Protein AF-A0A9W5Y8F0-F1 (afdb_monomer)

Foldseek 3Di:
DDLLVVLVVLLVVLVVLVVVLVVLVVVLVVLVVVQDPDPDPDDDPPDDDDPPDVVNVVNVVSVVSNVVSVVVSVVSVVVSVVSVVVSVVSLVVQLVVLQLQSLVSNVCSVPVPDDLCNSCVSSVHDSVVSCVSNVPD

Organism: NCBI:txid2936439

Nearest PDB structures (foldseek):
  8to0-assembly1_BM  TM=7.751E-01  e=1.166E+00  Mus musculus
  8iyj-assembly1_T5  TM=4.374E-01  e=2.429E+00  Mus musculus
  8i7o-assembly1_B8  TM=6.540E-01  e=9.487E+00  Mus musculus
  7ung-assembly1_C4  TM=3.383E-01  e=1.438E+00  Homo sapiens

Secondary structure (DSSP, 8-state):
--HHHHHHHHHHHHHHHHHHHHHHHHHHHHHHHH------TT--TTSS-----HHHHHHHHHHHHHHHHHHHHHHHHHHHHHHHHHHHHHHHHHHHTT-HHHHHHHHHHH-TT--HHHHHHHTTS-HHHHHHHTTT-

pLDDT: mean 85.21, std 13.58, range [48.22, 96.75]

Radius of gyration: 25.21 Å; Cα contacts (8 Å, |Δi|>4): 79; chains: 1; bounding box: 51×27×72 Å

Sequence (137 aa):
MNIIQEYTRVVEAIAVANSQLISAKRELQKIMNTYRPPEIKGLNYDQEKVQVSTRQQNIMITANNICILTNYINELKAELEELNEQRRDLENTINSLGDVKKQYIMYKMKDPKMPNWKIANKAHVSLSTLKRNIKDV

Mean predicted aligned error: 8.52 Å

Structure (mmCIF, N/CA/C/O backbone):
data_AF-A0A9W5Y8F0-F1
#
_entry.id   AF-A0A9W5Y8F0-F1
#
loop_
_atom_site.group_PDB
_atom_site.id
_atom_site.type_symbol
_atom_site.label_atom_id
_atom_site.label_alt_id
_atom_site.label_comp_id
_atom_site.label_asym_id
_atom_site.label_entity_id
_atom_site.label_seq_id
_atom_site.pdbx_PDB_ins_code
_atom_site.Cartn_x
_atom_site.Cartn_y
_atom_site.Cartn_z
_atom_site.occupancy
_atom_site.B_iso_or_equiv
_atom_site.auth_seq_id
_atom_site.auth_comp_id
_atom_site.auth_asym_id
_atom_site.auth_atom_id
_atom_site.pdbx_PDB_model_num
ATOM 1 N N . MET A 1 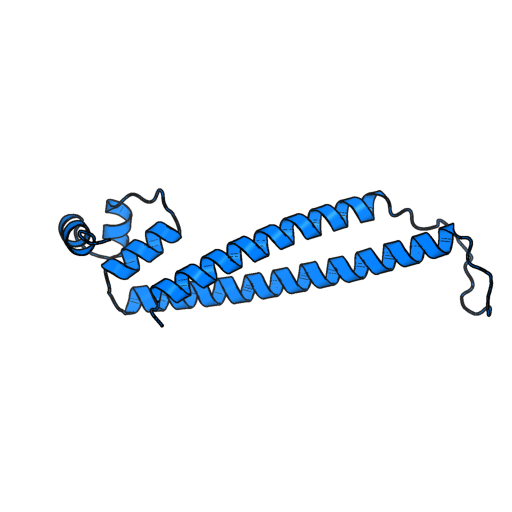1 ? 3.520 -15.466 14.320 1.00 58.66 1 MET A N 1
ATOM 2 C CA . MET A 1 1 ? 3.665 -14.066 13.859 1.00 58.66 1 MET A CA 1
ATOM 3 C C . MET A 1 1 ? 2.356 -13.343 14.157 1.00 58.66 1 MET A C 1
ATOM 5 O O . MET A 1 1 ? 1.319 -13.975 14.015 1.00 58.66 1 MET A O 1
ATOM 9 N N . ASN A 1 2 ? 2.365 -12.107 14.669 1.00 86.62 2 ASN A N 1
ATOM 10 C CA . ASN A 1 2 ? 1.122 -11.384 14.981 1.00 86.62 2 ASN A CA 1
ATOM 11 C C . ASN A 1 2 ? 0.559 -10.752 13.695 1.00 86.62 2 ASN A C 1
ATOM 13 O O . ASN A 1 2 ? 1.301 -10.066 13.000 1.00 86.62 2 ASN A O 1
ATOM 17 N N . ILE A 1 3 ? -0.733 -10.935 13.409 1.00 89.00 3 ILE A N 1
ATOM 18 C CA . ILE A 1 3 ? -1.418 -10.385 12.221 1.00 89.00 3 ILE A CA 1
ATOM 19 C C . ILE A 1 3 ? -1.208 -8.870 12.043 1.00 89.00 3 ILE A C 1
ATOM 21 O O . ILE A 1 3 ? -1.118 -8.376 10.925 1.00 89.00 3 ILE A O 1
ATOM 25 N N . ILE A 1 4 ? -1.053 -8.123 13.143 1.00 91.25 4 ILE A N 1
ATOM 26 C CA . ILE A 1 4 ? -0.739 -6.690 13.082 1.00 91.25 4 ILE A CA 1
ATOM 27 C C . ILE A 1 4 ? 0.688 -6.434 12.604 1.00 91.25 4 ILE A C 1
ATOM 29 O O . ILE A 1 4 ? 0.894 -5.517 11.822 1.00 91.25 4 ILE A O 1
ATOM 33 N N . GLN A 1 5 ? 1.662 -7.242 13.027 1.00 92.25 5 GLN A N 1
ATOM 34 C CA . GLN A 1 5 ? 3.044 -7.111 12.550 1.00 92.25 5 GLN A CA 1
ATOM 35 C C . GLN A 1 5 ? 3.133 -7.397 11.051 1.00 92.25 5 GLN A C 1
ATOM 37 O O . GLN A 1 5 ? 3.885 -6.741 10.339 1.00 92.25 5 GLN A O 1
ATOM 42 N N . GLU A 1 6 ? 2.361 -8.370 10.573 1.00 92.19 6 GLU A N 1
ATOM 43 C CA . GLU A 1 6 ? 2.257 -8.681 9.150 1.00 92.19 6 GLU A CA 1
ATOM 44 C C . GLU A 1 6 ? 1.618 -7.530 8.371 1.00 92.19 6 GLU A C 1
ATOM 46 O O . GLU A 1 6 ? 2.189 -7.065 7.388 1.00 92.19 6 GLU A O 1
ATOM 51 N N . TYR A 1 7 ? 0.514 -6.976 8.877 1.00 93.75 7 TYR A N 1
ATOM 52 C CA . TYR A 1 7 ? -0.109 -5.786 8.302 1.00 93.75 7 TYR A CA 1
ATOM 53 C C . TYR A 1 7 ? 0.860 -4.595 8.229 1.00 93.75 7 TYR A C 1
ATOM 55 O O . TYR A 1 7 ? 0.932 -3.924 7.201 1.00 93.75 7 TYR A O 1
ATOM 63 N N . THR A 1 8 ? 1.653 -4.352 9.280 1.00 92.81 8 THR A N 1
ATOM 64 C CA . THR A 1 8 ? 2.688 -3.305 9.276 1.00 92.81 8 THR A CA 1
ATOM 65 C C . THR A 1 8 ? 3.719 -3.540 8.177 1.00 92.81 8 THR A C 1
ATOM 67 O O . THR A 1 8 ? 3.984 -2.627 7.399 1.00 92.81 8 THR A O 1
ATOM 70 N N . ARG A 1 9 ? 4.239 -4.767 8.055 1.00 94.38 9 ARG A N 1
ATOM 71 C CA . ARG A 1 9 ? 5.216 -5.118 7.013 1.00 94.38 9 ARG A CA 1
ATOM 72 C C . ARG A 1 9 ? 4.666 -4.899 5.610 1.00 94.38 9 ARG A C 1
ATOM 74 O O . ARG A 1 9 ? 5.372 -4.356 4.770 1.00 94.38 9 ARG A O 1
ATOM 81 N N . VAL A 1 10 ? 3.413 -5.280 5.358 1.00 94.88 10 VAL A N 1
ATOM 82 C CA . VAL A 1 10 ? 2.773 -5.064 4.052 1.00 94.88 10 VAL A CA 1
ATOM 83 C C . VAL A 1 10 ? 2.622 -3.568 3.764 1.00 94.88 10 VAL A C 1
ATOM 85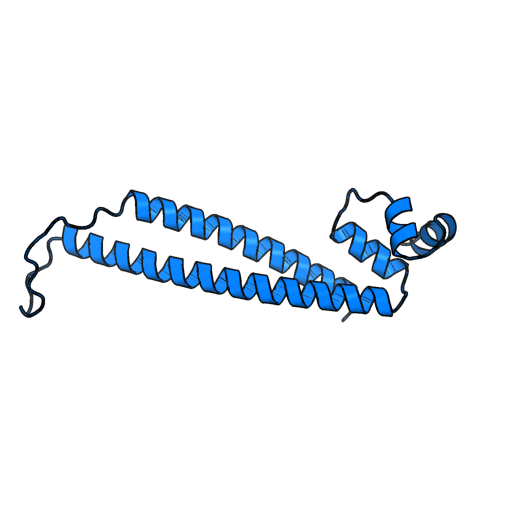 O O . VAL A 1 10 ? 2.924 -3.119 2.662 1.00 94.88 10 VAL A O 1
ATOM 88 N N . VAL A 1 11 ? 2.212 -2.761 4.747 1.00 94.06 11 VAL A N 1
ATOM 89 C CA . VAL A 1 11 ? 2.112 -1.299 4.583 1.00 94.06 11 VAL A CA 1
ATOM 90 C C . VAL A 1 11 ? 3.476 -0.669 4.281 1.00 94.06 11 VAL A C 1
ATOM 92 O O . VAL A 1 11 ? 3.574 0.182 3.396 1.00 94.06 11 VAL A O 1
ATOM 95 N N . GLU A 1 12 ? 4.528 -1.096 4.978 1.00 94.25 12 GLU A N 1
ATOM 96 C CA . GLU A 1 12 ? 5.902 -0.644 4.737 1.00 94.25 12 GLU A CA 1
ATOM 97 C C . GLU A 1 12 ? 6.401 -1.063 3.349 1.00 94.25 12 GLU A C 1
ATOM 99 O O . GLU A 1 12 ? 6.923 -0.226 2.613 1.00 94.25 12 GLU A O 1
ATOM 104 N N . ALA A 1 13 ? 6.172 -2.317 2.950 1.00 94.94 13 ALA A N 1
ATOM 105 C CA . ALA A 1 13 ? 6.529 -2.825 1.627 1.00 94.94 13 ALA A CA 1
ATOM 106 C C . ALA A 1 13 ? 5.843 -2.024 0.510 1.00 94.94 13 ALA A C 1
ATOM 108 O O . ALA A 1 13 ? 6.504 -1.583 -0.429 1.00 94.94 13 ALA A O 1
ATOM 109 N N . ILE A 1 14 ? 4.548 -1.720 0.659 1.00 95.38 14 ILE A N 1
ATOM 110 C CA . ILE A 1 14 ? 3.814 -0.852 -0.275 1.00 95.38 14 ILE A CA 1
ATOM 111 C C . ILE A 1 14 ? 4.469 0.532 -0.363 1.00 95.38 14 ILE A C 1
ATOM 113 O O . ILE A 1 14 ? 4.587 1.094 -1.454 1.00 95.38 14 ILE A O 1
ATOM 117 N N . ALA A 1 15 ? 4.879 1.119 0.763 1.00 94.25 15 ALA A N 1
ATOM 118 C CA . ALA A 1 15 ? 5.531 2.428 0.765 1.00 94.25 15 ALA A CA 1
ATOM 119 C C . ALA A 1 15 ? 6.886 2.394 0.034 1.00 94.25 15 ALA A C 1
ATOM 121 O O . ALA A 1 15 ? 7.182 3.296 -0.757 1.00 94.25 15 ALA A O 1
ATOM 122 N N . VAL A 1 16 ? 7.676 1.337 0.245 1.00 96.12 16 VAL A N 1
ATOM 123 C CA . VAL A 1 16 ? 8.964 1.122 -0.430 1.00 96.12 16 VAL A CA 1
ATOM 124 C C . VAL A 1 16 ? 8.771 0.939 -1.936 1.00 96.12 16 VAL A C 1
ATOM 126 O O . VAL A 1 16 ? 9.377 1.683 -2.710 1.00 96.12 16 VAL A O 1
ATOM 129 N N . ALA A 1 17 ? 7.881 0.039 -2.358 1.00 94.25 17 ALA A N 1
ATOM 130 C CA . ALA A 1 17 ? 7.612 -0.227 -3.770 1.00 94.25 17 ALA A CA 1
ATOM 131 C C . ALA A 1 17 ? 7.077 1.021 -4.501 1.00 94.25 17 ALA A C 1
ATOM 133 O O . ALA A 1 17 ? 7.502 1.333 -5.614 1.00 94.25 17 ALA A O 1
ATOM 134 N N . ASN A 1 18 ? 6.227 1.829 -3.853 1.00 94.75 18 ASN A N 1
ATOM 135 C CA . ASN A 1 18 ? 5.794 3.118 -4.407 1.00 94.75 18 ASN A CA 1
ATOM 136 C C . ASN A 1 18 ? 6.957 4.108 -4.585 1.00 94.75 18 ASN A C 1
ATOM 138 O O . ASN A 1 18 ? 7.028 4.806 -5.599 1.00 94.75 18 ASN A O 1
ATOM 142 N N . SER A 1 19 ? 7.876 4.179 -3.618 1.00 96.44 19 SER A N 1
ATOM 143 C CA . SER A 1 19 ? 9.067 5.035 -3.703 1.00 96.44 19 SER A CA 1
ATOM 144 C C . SER A 1 19 ? 9.992 4.614 -4.854 1.00 96.44 19 SER A C 1
ATOM 146 O O . SER A 1 19 ? 10.445 5.456 -5.643 1.00 96.44 19 SER A O 1
ATOM 148 N N . GLN A 1 20 ? 10.212 3.305 -5.004 1.00 94.88 20 GLN A N 1
ATOM 149 C CA . GLN A 1 20 ? 10.973 2.724 -6.112 1.00 94.88 20 GLN A CA 1
ATOM 150 C C . GLN A 1 20 ? 10.303 3.020 -7.456 1.00 94.88 20 GLN A C 1
ATOM 152 O O . GLN A 1 20 ? 10.962 3.507 -8.373 1.00 94.88 20 GLN A O 1
ATOM 157 N N . LEU A 1 21 ? 8.980 2.852 -7.552 1.00 94.81 21 LEU A N 1
ATOM 158 C CA . LEU A 1 21 ? 8.214 3.138 -8.764 1.00 94.81 21 LEU A CA 1
ATOM 159 C C . LEU A 1 21 ? 8.323 4.610 -9.187 1.00 94.81 21 LEU A C 1
ATOM 161 O O . LEU A 1 21 ? 8.481 4.906 -10.373 1.00 94.81 21 LEU A O 1
ATOM 165 N N . ILE A 1 22 ? 8.243 5.550 -8.238 1.00 94.75 22 ILE A N 1
ATOM 166 C CA . ILE A 1 22 ? 8.413 6.985 -8.516 1.00 94.75 22 ILE A CA 1
ATOM 167 C C . ILE A 1 22 ? 9.823 7.265 -9.042 1.00 94.75 22 ILE A C 1
ATOM 169 O O . ILE A 1 22 ? 9.984 8.013 -10.009 1.00 94.75 22 ILE A O 1
ATOM 173 N N . SER A 1 23 ? 10.836 6.668 -8.417 1.00 95.19 23 SER A N 1
ATOM 174 C CA . SER A 1 23 ? 12.237 6.846 -8.802 1.00 95.19 23 SER A CA 1
ATOM 175 C C . SER A 1 23 ? 12.506 6.282 -10.198 1.00 95.19 23 SER A C 1
ATOM 177 O O . SER A 1 23 ? 12.983 7.017 -11.062 1.00 95.19 23 SER A O 1
ATOM 179 N N . ALA A 1 24 ? 12.069 5.051 -10.471 1.00 92.56 24 ALA A N 1
ATOM 180 C CA . ALA A 1 24 ? 12.206 4.401 -11.772 1.00 92.56 24 ALA A CA 1
ATOM 181 C C . ALA A 1 24 ? 11.497 5.184 -12.890 1.00 92.56 24 ALA A C 1
ATOM 183 O O . ALA A 1 24 ? 12.065 5.401 -13.958 1.00 92.56 24 ALA A O 1
ATOM 184 N N . LYS A 1 25 ? 10.284 5.704 -12.642 1.00 92.38 25 LYS A N 1
ATOM 185 C CA . LYS A 1 25 ? 9.579 6.571 -13.606 1.00 92.38 25 LYS A CA 1
ATOM 186 C C . LYS A 1 25 ? 10.344 7.862 -13.901 1.00 92.38 25 LYS A C 1
ATOM 188 O O . LYS A 1 25 ? 10.389 8.298 -15.050 1.00 92.38 25 LYS A O 1
ATOM 193 N N . ARG A 1 26 ? 10.943 8.488 -12.880 1.00 93.12 26 ARG A N 1
ATOM 194 C CA . ARG A 1 26 ? 11.766 9.698 -13.058 1.00 93.12 26 ARG A CA 1
ATOM 195 C C . ARG A 1 26 ? 13.021 9.401 -13.872 1.00 93.12 26 ARG A C 1
ATOM 19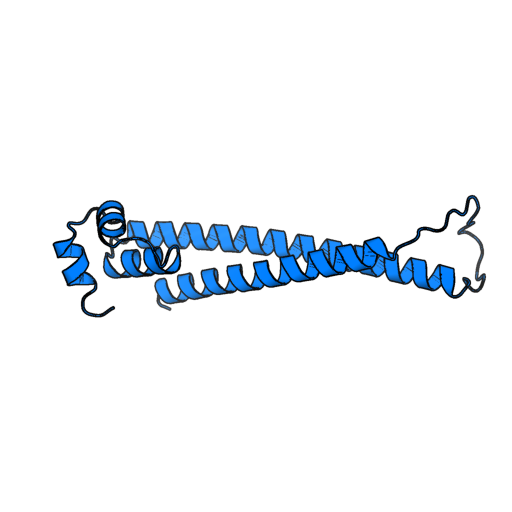7 O O . ARG A 1 26 ? 13.383 10.207 -14.725 1.00 93.12 26 ARG A O 1
ATOM 204 N N . GLU A 1 27 ? 13.678 8.277 -13.616 1.00 91.75 27 GLU A N 1
ATOM 205 C CA . GLU A 1 27 ? 14.850 7.841 -14.379 1.00 91.75 27 GLU A CA 1
ATOM 206 C C . GLU A 1 27 ? 14.497 7.526 -15.828 1.00 91.75 27 GLU A C 1
ATOM 208 O O . GLU A 1 27 ? 15.142 8.055 -16.733 1.00 91.75 27 GLU A O 1
ATOM 213 N N . LEU A 1 28 ? 13.416 6.778 -16.058 1.00 91.00 28 LEU A N 1
ATOM 214 C CA . LEU A 1 28 ? 12.908 6.507 -17.397 1.00 91.00 28 LEU A CA 1
ATOM 215 C C . LEU A 1 28 ? 12.636 7.812 -18.153 1.00 91.00 28 LEU A C 1
ATOM 217 O O . LEU A 1 28 ? 13.099 7.970 -19.277 1.00 91.00 28 LEU A O 1
ATOM 221 N N . GLN A 1 29 ? 11.968 8.787 -17.527 1.00 90.19 29 GLN A N 1
ATOM 222 C CA . GLN A 1 29 ? 11.710 10.082 -18.159 1.00 90.19 29 GLN A CA 1
ATOM 223 C C . GLN A 1 29 ? 13.005 10.820 -18.524 1.00 90.19 29 GLN A C 1
ATOM 225 O O . GLN A 1 29 ? 13.100 11.388 -19.611 1.00 90.19 29 GLN A O 1
ATOM 230 N N . LYS A 1 30 ? 14.015 10.812 -17.644 1.00 89.25 30 LYS A N 1
ATOM 231 C CA . LYS A 1 30 ? 15.322 11.426 -17.931 1.00 89.25 30 LYS A CA 1
ATOM 232 C C . LYS A 1 30 ? 15.990 10.776 -19.140 1.00 89.25 30 LYS A C 1
ATOM 234 O O . LYS A 1 30 ? 16.493 11.493 -19.999 1.00 89.25 30 LYS A O 1
ATOM 239 N N . ILE A 1 31 ? 15.971 9.446 -19.211 1.00 87.06 31 ILE A N 1
ATOM 240 C CA . ILE A 1 31 ? 16.578 8.681 -20.306 1.00 87.06 31 ILE A CA 1
ATOM 241 C C . ILE A 1 31 ? 15.796 8.882 -21.610 1.00 87.06 31 ILE A C 1
ATOM 243 O O . ILE A 1 31 ? 16.395 9.080 -22.661 1.00 87.06 31 ILE A O 1
ATOM 247 N N . MET A 1 32 ? 14.463 8.917 -21.560 1.00 85.00 32 MET A N 1
ATOM 248 C CA . MET A 1 32 ? 13.647 9.210 -22.741 1.00 85.00 32 MET A CA 1
ATOM 249 C C . MET A 1 32 ? 13.868 10.633 -23.268 1.00 85.00 32 MET A C 1
ATOM 251 O O . MET A 1 32 ? 13.886 10.830 -24.476 1.00 85.00 32 MET A O 1
ATOM 255 N N . ASN A 1 33 ? 14.088 11.620 -22.392 1.00 84.75 33 ASN A N 1
ATOM 256 C CA . ASN A 1 33 ? 14.371 12.997 -22.812 1.00 84.75 33 ASN A CA 1
ATOM 257 C C . ASN A 1 33 ? 15.711 13.131 -23.558 1.00 84.75 33 ASN A C 1
ATOM 259 O O . ASN A 1 33 ? 15.868 14.022 -24.393 1.00 84.75 33 ASN A O 1
ATOM 263 N N . THR A 1 34 ? 16.694 12.286 -23.238 1.00 79.12 34 THR A N 1
ATOM 264 C CA . THR A 1 34 ? 18.008 12.277 -23.901 1.00 79.12 34 THR A CA 1
ATOM 265 C C . THR A 1 34 ? 18.056 11.333 -25.098 1.00 79.12 34 THR A C 1
ATOM 267 O O . THR A 1 34 ? 18.927 11.477 -25.960 1.00 79.12 34 THR A O 1
ATOM 270 N N . TYR A 1 35 ? 17.106 10.402 -25.191 1.00 77.00 35 TYR A N 1
ATOM 271 C CA . TYR A 1 35 ? 16.972 9.494 -26.314 1.00 77.00 35 TYR A CA 1
ATOM 27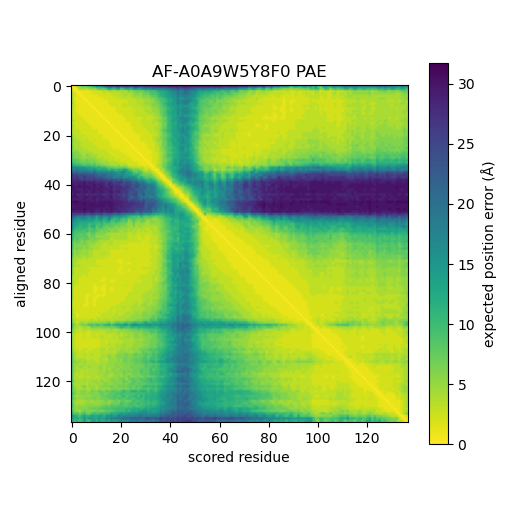2 C C . TYR A 1 35 ? 16.566 10.251 -27.584 1.00 77.00 35 TYR A C 1
ATOM 274 O O . TYR A 1 35 ? 15.433 10.697 -27.748 1.00 77.00 35 TYR A O 1
ATOM 282 N N . ARG A 1 36 ? 17.517 10.387 -28.511 1.00 67.12 36 ARG A N 1
ATOM 283 C CA . ARG A 1 36 ? 17.281 10.889 -29.869 1.00 67.12 36 ARG A CA 1
ATOM 284 C C . ARG A 1 36 ? 17.388 9.713 -30.836 1.00 67.12 36 ARG A C 1
ATOM 286 O O . ARG A 1 36 ? 18.519 9.350 -31.182 1.00 67.12 36 ARG A O 1
ATOM 293 N N . PRO A 1 37 ? 16.266 9.091 -31.247 1.00 62.72 37 PRO A N 1
ATOM 294 C CA . PRO A 1 37 ? 16.323 8.024 -32.228 1.00 62.72 37 PRO A CA 1
ATOM 295 C C . PRO A 1 37 ? 16.963 8.563 -33.517 1.00 62.72 37 PRO A C 1
ATOM 297 O O . PRO A 1 37 ? 16.746 9.722 -33.882 1.00 62.72 37 PRO A O 1
ATOM 300 N N . PRO A 1 38 ? 17.804 7.768 -34.186 1.00 58.41 38 PRO A N 1
ATOM 301 C CA . PRO A 1 38 ? 18.453 8.204 -35.403 1.00 58.41 38 PRO A CA 1
ATOM 302 C C . PRO A 1 38 ? 17.385 8.356 -36.490 1.00 58.41 38 PRO A C 1
ATOM 304 O O . PRO A 1 38 ? 16.717 7.386 -36.840 1.00 58.41 38 PRO A O 1
ATOM 307 N N . GLU A 1 39 ? 17.242 9.557 -37.051 1.00 56.94 39 GLU A N 1
ATOM 308 C CA . GLU A 1 39 ? 16.504 9.795 -38.298 1.00 56.94 39 GLU A CA 1
ATOM 309 C C . GLU A 1 39 ? 17.279 9.172 -39.475 1.00 56.94 39 GLU A C 1
ATOM 311 O O . GLU A 1 39 ? 17.805 9.871 -40.334 1.00 56.94 39 GLU A O 1
ATOM 316 N N . ILE A 1 40 ? 17.465 7.852 -39.493 1.00 54.72 40 ILE A N 1
ATOM 317 C CA . ILE A 1 40 ? 18.234 7.183 -40.546 1.00 54.72 40 ILE A CA 1
ATOM 318 C C . ILE A 1 40 ? 17.301 6.258 -41.321 1.00 54.72 40 ILE A C 1
ATOM 320 O O . ILE A 1 40 ? 17.081 5.103 -40.964 1.00 54.72 40 ILE A O 1
ATOM 324 N N . LYS A 1 41 ? 16.774 6.787 -4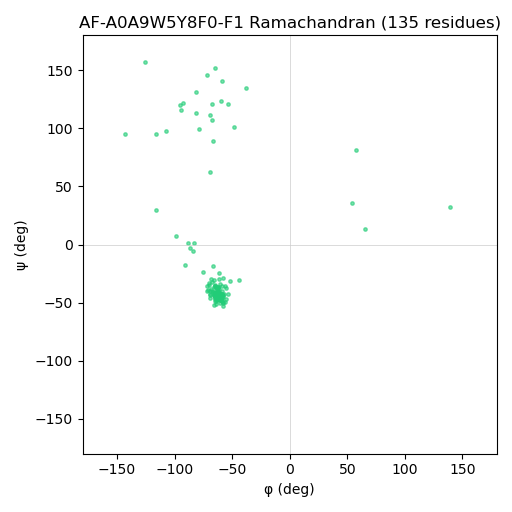2.430 1.00 48.22 41 LYS A N 1
ATOM 325 C CA . LYS A 1 41 ? 16.261 5.994 -43.552 1.00 48.22 41 LYS A CA 1
ATOM 326 C C . LYS A 1 41 ? 17.455 5.273 -44.198 1.00 48.22 41 LYS A C 1
ATOM 328 O O . LYS A 1 41 ? 18.090 5.846 -45.075 1.00 48.22 41 LYS A O 1
ATOM 333 N N . GLY A 1 42 ? 17.806 4.067 -43.743 1.00 51.09 42 GLY A N 1
ATOM 334 C CA . GLY A 1 42 ? 18.805 3.238 -44.444 1.00 51.09 42 GLY A CA 1
ATOM 335 C C . GLY A 1 42 ? 19.818 2.466 -43.596 1.00 51.09 42 GLY A C 1
ATOM 336 O O . GLY A 1 42 ? 20.946 2.285 -44.043 1.00 51.09 42 GLY A O 1
ATOM 337 N N . LEU A 1 43 ? 19.465 2.008 -42.392 1.00 51.81 43 LEU A N 1
ATOM 338 C CA . LEU A 1 43 ? 20.282 1.009 -41.691 1.00 51.81 43 LEU A CA 1
ATOM 339 C C . LEU A 1 43 ? 19.949 -0.386 -42.233 1.00 51.81 43 LEU A C 1
ATOM 341 O O . LEU A 1 43 ? 18.825 -0.854 -42.072 1.00 51.81 43 LEU A O 1
ATOM 345 N N . ASN A 1 44 ? 20.916 -1.017 -42.904 1.00 48.78 44 ASN A N 1
ATOM 346 C CA . ASN A 1 44 ? 20.809 -2.387 -43.396 1.00 48.78 44 ASN A CA 1
ATOM 347 C C . ASN A 1 44 ? 21.429 -3.340 -42.361 1.00 48.78 44 ASN A C 1
ATOM 349 O O . ASN A 1 44 ? 22.618 -3.235 -42.062 1.00 48.78 44 ASN A O 1
ATOM 353 N N . TYR A 1 45 ? 20.610 -4.217 -41.781 1.00 52.31 45 TYR A N 1
ATOM 354 C CA . TYR A 1 45 ? 20.978 -5.077 -40.648 1.00 52.31 45 TYR A CA 1
ATOM 355 C C . TYR A 1 45 ? 21.691 -6.376 -41.067 1.00 52.31 45 TYR A C 1
ATOM 357 O O . TYR A 1 45 ? 22.184 -7.095 -40.202 1.00 52.31 45 TYR A O 1
ATOM 365 N N . ASP A 1 46 ? 21.801 -6.636 -42.374 1.00 55.34 46 ASP A N 1
ATOM 366 C CA . ASP A 1 46 ? 22.406 -7.851 -42.942 1.00 55.34 46 ASP A CA 1
ATOM 367 C C . ASP A 1 46 ? 23.928 -7.740 -43.177 1.00 55.34 46 ASP A C 1
ATOM 369 O O . ASP A 1 46 ? 24.549 -8.666 -43.698 1.00 55.34 46 ASP A O 1
ATOM 373 N N . GLN A 1 47 ? 24.558 -6.610 -42.828 1.00 53.16 47 GLN A N 1
ATOM 374 C CA . GLN A 1 47 ? 26.000 -6.417 -43.020 1.00 53.16 47 GLN A CA 1
ATOM 375 C C . GLN A 1 47 ? 26.805 -6.746 -41.760 1.00 53.16 47 GLN A C 1
ATOM 377 O O . GLN A 1 47 ? 26.665 -6.121 -40.706 1.00 53.16 47 GLN A O 1
ATOM 382 N N . GLU A 1 48 ? 27.705 -7.717 -41.904 1.00 49.88 48 GLU A N 1
ATOM 383 C CA . GLU A 1 48 ? 28.629 -8.148 -40.865 1.00 49.88 48 GLU A CA 1
ATOM 384 C C . GLU A 1 48 ? 29.676 -7.048 -40.600 1.00 49.88 48 GLU A C 1
ATOM 386 O O . GLU A 1 48 ? 30.526 -6.746 -41.435 1.00 49.88 48 GLU A O 1
ATOM 391 N N . LYS A 1 49 ? 29.591 -6.440 -39.410 1.00 54.00 49 LYS A N 1
ATOM 392 C CA . LYS A 1 49 ? 30.536 -5.460 -38.843 1.00 54.00 49 LYS A CA 1
ATOM 393 C C . LYS A 1 49 ? 30.766 -4.199 -39.684 1.00 54.00 49 LYS A C 1
ATOM 395 O O . LYS A 1 49 ? 31.838 -3.987 -40.244 1.00 54.00 49 LYS A O 1
ATOM 400 N N . VAL A 1 50 ? 29.853 -3.242 -39.565 1.00 49.97 50 VAL A N 1
ATOM 401 C CA . VAL A 1 50 ? 30.280 -1.837 -39.552 1.00 49.97 50 VAL A CA 1
ATOM 402 C C . VAL A 1 50 ? 30.458 -1.468 -38.090 1.00 49.97 50 VAL A C 1
ATOM 404 O O . VAL A 1 50 ? 29.527 -1.637 -37.304 1.00 49.97 50 VAL A O 1
ATOM 407 N N . GLN A 1 51 ? 31.661 -1.030 -37.704 1.00 52.09 51 GLN A N 1
ATOM 408 C CA . GLN A 1 51 ? 31.876 -0.346 -36.430 1.00 52.09 51 GLN A CA 1
ATOM 409 C C . GLN A 1 51 ? 30.799 0.730 -36.316 1.00 52.09 51 GLN A C 1
ATOM 411 O O . GLN A 1 51 ? 30.871 1.765 -36.979 1.00 52.09 51 GLN A O 1
ATOM 416 N N . VAL A 1 52 ? 29.756 0.439 -35.537 1.00 55.12 52 VAL A N 1
ATOM 417 C CA . VAL A 1 52 ? 28.702 1.392 -35.236 1.00 55.12 52 VAL A CA 1
ATOM 418 C C . VAL A 1 52 ? 29.425 2.609 -34.695 1.00 55.12 52 VAL A C 1
ATOM 420 O O . VAL A 1 52 ? 30.180 2.504 -33.728 1.00 55.12 52 VAL A O 1
ATOM 423 N N . SER A 1 53 ? 29.241 3.752 -35.356 1.00 67.81 53 SER A N 1
ATOM 424 C CA . SER A 1 53 ? 29.642 5.049 -34.819 1.00 67.81 53 SER A CA 1
ATOM 425 C C . SER A 1 53 ? 29.360 5.036 -33.315 1.00 67.81 53 SER A C 1
ATOM 427 O O . SER A 1 53 ? 28.282 4.585 -32.925 1.00 67.81 53 SER A O 1
ATOM 429 N N . THR A 1 54 ? 30.272 5.504 -32.455 1.00 70.38 54 THR A N 1
ATOM 430 C CA . THR A 1 54 ? 30.064 5.543 -30.989 1.00 70.38 54 THR A CA 1
ATOM 431 C C . THR A 1 54 ? 28.660 6.058 -30.624 1.00 70.38 54 THR A C 1
ATOM 433 O O . THR A 1 54 ? 28.033 5.600 -29.674 1.00 70.38 54 THR A O 1
ATOM 436 N N . ARG A 1 55 ? 28.100 6.944 -31.461 1.00 70.50 55 ARG A N 1
ATOM 437 C CA . ARG A 1 55 ? 26.715 7.419 -31.413 1.00 70.50 55 ARG A CA 1
ATOM 438 C C . ARG A 1 55 ? 25.643 6.327 -31.590 1.00 70.50 55 ARG A C 1
ATOM 440 O O . ARG A 1 55 ? 24.693 6.312 -30.821 1.00 70.50 55 ARG A O 1
ATOM 447 N N . GLN A 1 56 ? 25.753 5.440 -32.577 1.00 69.50 56 GLN A N 1
ATOM 448 C CA . GLN A 1 56 ? 24.818 4.326 -32.807 1.00 69.50 56 GLN A CA 1
ATOM 449 C C . GLN A 1 56 ? 24.863 3.305 -31.663 1.00 69.50 56 GLN A C 1
ATOM 451 O O . GLN A 1 56 ? 23.813 2.868 -31.195 1.00 69.50 56 GLN A O 1
ATOM 456 N N . GLN A 1 57 ? 26.059 2.994 -31.153 1.00 72.38 57 GLN A N 1
ATOM 457 C CA . GLN A 1 57 ? 26.208 2.143 -29.970 1.00 72.38 57 GLN A CA 1
ATOM 458 C C . GLN A 1 57 ? 25.552 2.784 -28.732 1.00 72.38 57 GLN A C 1
ATOM 460 O O . GLN A 1 57 ? 24.802 2.120 -28.020 1.00 72.38 57 GLN A O 1
ATOM 465 N N . ASN A 1 58 ? 25.736 4.093 -28.521 1.00 76.31 58 ASN A N 1
ATOM 466 C CA . ASN A 1 58 ? 25.092 4.831 -27.426 1.00 76.31 58 ASN A CA 1
ATOM 467 C C . ASN A 1 58 ? 23.5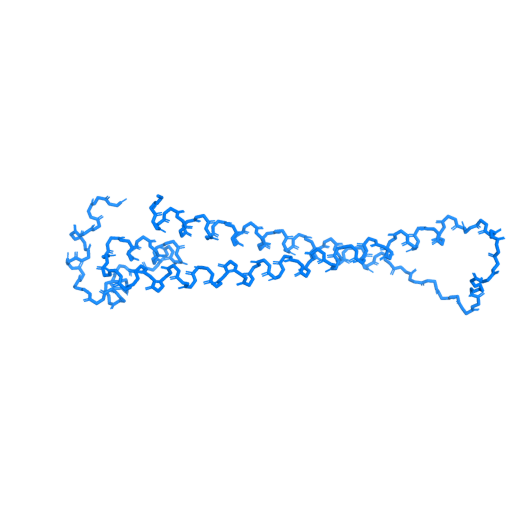57 4.843 -27.529 1.00 76.31 58 ASN A C 1
ATOM 469 O O . ASN A 1 58 ? 22.869 4.738 -26.513 1.00 76.31 58 ASN A O 1
ATOM 473 N N . ILE A 1 59 ? 23.007 4.943 -28.744 1.00 78.81 59 ILE A N 1
ATOM 474 C CA . ILE A 1 59 ? 21.559 4.848 -28.993 1.00 78.81 59 ILE A CA 1
ATOM 475 C C . ILE A 1 59 ? 21.044 3.457 -28.610 1.00 78.81 59 ILE A C 1
ATOM 477 O O . ILE A 1 59 ? 20.045 3.369 -27.899 1.00 78.81 59 ILE A O 1
ATOM 481 N N . MET A 1 60 ? 21.732 2.385 -29.024 1.00 79.94 60 MET A N 1
ATOM 482 C CA . MET A 1 60 ? 21.345 1.015 -28.662 1.00 79.94 60 MET A CA 1
ATOM 483 C C . MET A 1 60 ? 21.389 0.781 -27.150 1.00 79.94 60 MET A C 1
ATOM 485 O O . MET A 1 60 ? 20.437 0.240 -26.594 1.00 79.94 60 MET A O 1
ATOM 489 N N . ILE A 1 61 ? 22.446 1.234 -26.469 1.00 82.88 61 ILE A N 1
ATOM 490 C CA . ILE A 1 61 ? 22.560 1.128 -25.005 1.00 82.88 61 ILE A CA 1
ATOM 491 C C . ILE A 1 61 ? 21.396 1.858 -24.326 1.00 82.88 61 ILE A C 1
ATOM 493 O O . ILE A 1 61 ? 20.773 1.330 -23.408 1.00 82.88 61 ILE A O 1
ATOM 497 N N . THR A 1 62 ? 21.063 3.056 -24.809 1.00 82.19 62 THR A N 1
ATOM 498 C CA . THR A 1 62 ? 19.972 3.867 -24.256 1.00 82.19 62 THR A CA 1
ATOM 499 C C . THR A 1 62 ? 18.613 3.194 -24.473 1.00 82.19 62 THR A C 1
ATOM 501 O O . THR A 1 62 ? 17.819 3.120 -23.538 1.00 82.19 62 THR A O 1
ATOM 504 N N . ALA A 1 63 ? 18.358 2.640 -25.662 1.00 83.19 63 ALA A N 1
ATOM 505 C CA . ALA A 1 63 ? 17.145 1.877 -25.957 1.00 83.19 63 ALA A CA 1
ATOM 506 C C . ALA A 1 63 ? 17.026 0.613 -25.084 1.00 83.19 63 ALA A C 1
ATOM 508 O O . ALA A 1 63 ? 15.949 0.321 -24.563 1.00 83.19 63 ALA A O 1
ATOM 509 N N . ASN A 1 64 ? 18.134 -0.101 -24.862 1.00 86.50 64 ASN A N 1
ATOM 510 C CA . ASN A 1 64 ? 18.161 -1.259 -23.972 1.00 86.50 64 ASN A CA 1
ATOM 511 C C . ASN A 1 64 ? 17.851 -0.867 -22.517 1.00 86.50 64 ASN A C 1
ATOM 513 O O . ASN A 1 64 ? 17.030 -1.506 -21.865 1.00 86.50 64 ASN A O 1
ATOM 517 N N . ASN A 1 65 ? 18.433 0.229 -22.025 1.00 86.62 65 ASN A N 1
ATOM 518 C CA . ASN A 1 65 ? 18.158 0.739 -20.680 1.00 86.62 65 ASN A CA 1
ATOM 519 C C . ASN A 1 65 ? 16.690 1.162 -20.507 1.00 86.62 65 ASN A C 1
ATOM 521 O O . ASN A 1 65 ? 16.098 0.900 -19.462 1.00 86.62 65 ASN A O 1
ATOM 525 N N . ILE A 1 66 ? 16.084 1.770 -21.535 1.00 88.62 66 ILE A N 1
ATOM 526 C CA . ILE A 1 66 ? 14.643 2.073 -21.563 1.00 88.62 66 ILE A CA 1
ATOM 527 C C . ILE A 1 66 ? 13.825 0.784 -21.427 1.00 88.62 66 ILE A C 1
ATOM 529 O O . ILE A 1 66 ? 12.891 0.746 -20.627 1.00 88.62 66 ILE A O 1
ATOM 533 N N . CYS A 1 6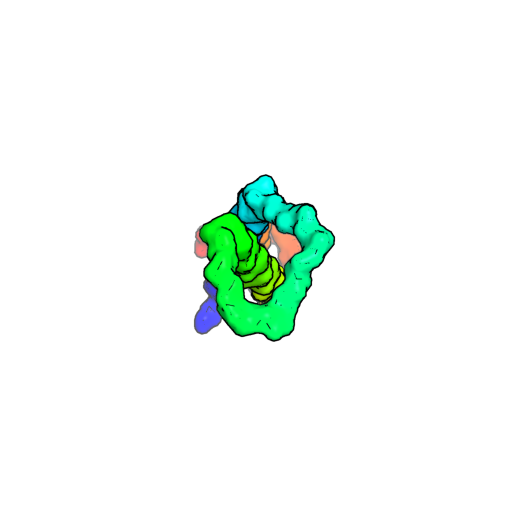7 ? 14.177 -0.270 -22.169 1.00 90.56 67 CYS A N 1
ATOM 534 C CA . CYS A 1 67 ? 13.491 -1.562 -22.109 1.00 90.56 67 CYS A CA 1
ATOM 535 C C . CYS A 1 67 ? 13.569 -2.182 -20.704 1.00 90.56 67 CYS A C 1
ATOM 537 O O . CYS A 1 67 ? 12.537 -2.503 -20.115 1.00 90.56 67 CYS A O 1
ATOM 539 N N . ILE A 1 68 ? 14.774 -2.257 -20.127 1.00 91.56 68 ILE A N 1
ATOM 540 C CA . ILE A 1 68 ? 15.005 -2.792 -18.776 1.00 91.56 68 ILE A CA 1
ATOM 541 C C . ILE A 1 68 ? 14.190 -2.019 -17.734 1.00 91.56 68 ILE A C 1
ATOM 543 O O . ILE A 1 68 ? 13.462 -2.624 -16.950 1.00 91.56 68 ILE A O 1
ATOM 547 N N . LEU A 1 69 ? 14.256 -0.684 -17.746 1.00 90.88 69 LEU A N 1
ATOM 548 C CA . LEU A 1 69 ? 13.503 0.145 -16.800 1.00 90.88 69 LEU A CA 1
ATOM 549 C C . LEU A 1 69 ? 11.992 0.025 -16.987 1.00 90.88 69 LEU A C 1
ATOM 551 O O . LEU A 1 69 ? 11.249 0.064 -16.010 1.00 90.88 69 LEU A O 1
ATOM 555 N N . THR A 1 70 ? 11.525 -0.128 -18.225 1.00 92.19 70 THR A N 1
ATOM 556 C CA . THR A 1 70 ? 10.100 -0.331 -18.507 1.00 92.19 70 THR A CA 1
ATOM 557 C C . THR A 1 70 ? 9.616 -1.660 -17.932 1.00 92.19 70 THR A C 1
ATOM 559 O O . THR A 1 70 ? 8.563 -1.692 -17.295 1.00 92.19 70 THR A O 1
ATOM 562 N N . ASN A 1 71 ? 10.398 -2.732 -18.090 1.00 94.75 71 ASN A N 1
ATOM 563 C CA . ASN A 1 71 ? 10.093 -4.036 -17.502 1.00 94.75 71 ASN A CA 1
ATOM 564 C C . ASN A 1 71 ? 10.090 -3.966 -15.972 1.00 94.75 71 ASN A C 1
ATOM 566 O O . ASN A 1 71 ? 9.101 -4.352 -15.358 1.00 94.75 71 ASN A O 1
ATOM 570 N N . TYR A 1 72 ? 11.112 -3.356 -15.369 1.00 94.75 72 TYR A N 1
ATOM 571 C CA . TYR A 1 72 ? 11.183 -3.168 -13.918 1.00 94.75 72 TYR A CA 1
ATOM 572 C C . TYR A 1 72 ? 9.998 -2.355 -13.362 1.00 94.75 72 TYR A C 1
ATOM 574 O O . TYR A 1 72 ? 9.421 -2.688 -12.331 1.00 94.75 72 TYR A O 1
ATOM 582 N N . ILE A 1 73 ? 9.556 -1.309 -14.072 1.00 94.81 73 ILE A N 1
ATOM 583 C CA . ILE A 1 73 ? 8.347 -0.550 -13.709 1.00 94.81 73 ILE A CA 1
ATOM 584 C C . ILE A 1 73 ? 7.093 -1.431 -13.751 1.00 94.81 73 ILE A C 1
ATOM 586 O O . ILE A 1 73 ? 6.185 -1.226 -12.945 1.00 94.81 73 ILE A O 1
ATOM 590 N N . ASN A 1 74 ? 7.000 -2.361 -14.701 1.00 95.25 74 ASN A N 1
ATOM 591 C CA . ASN A 1 74 ? 5.865 -3.275 -14.791 1.00 95.25 74 ASN A CA 1
ATOM 592 C C . ASN A 1 74 ? 5.893 -4.319 -13.669 1.00 95.25 74 ASN A C 1
ATOM 594 O O . ASN A 1 74 ? 4.848 -4.560 -13.070 1.00 95.25 74 ASN A O 1
ATOM 598 N N . GLU A 1 75 ? 7.066 -4.849 -13.323 1.00 96.19 75 GLU A N 1
ATOM 599 C CA . GLU A 1 75 ? 7.254 -5.735 -12.164 1.00 96.19 75 GLU A CA 1
ATOM 600 C C . GLU A 1 75 ? 6.831 -5.041 -10.863 1.00 96.19 75 GLU A C 1
ATOM 602 O O . GLU A 1 75 ? 5.995 -5.565 -10.133 1.00 96.19 75 GLU A O 1
ATOM 607 N N . LEU A 1 76 ? 7.286 -3.804 -10.629 1.00 94.69 76 LEU A N 1
ATOM 608 C CA . LEU A 1 76 ? 6.889 -3.016 -9.454 1.00 94.69 76 LEU A CA 1
ATOM 609 C C . LEU A 1 76 ? 5.379 -2.747 -9.387 1.00 94.69 76 LEU A C 1
ATOM 611 O O . LEU A 1 76 ? 4.811 -2.644 -8.302 1.00 94.69 76 LEU A O 1
ATOM 615 N N . LYS A 1 77 ? 4.709 -2.580 -10.535 1.00 95.19 77 LYS A N 1
ATOM 616 C CA . LYS A 1 77 ? 3.246 -2.418 -10.562 1.00 95.19 77 LYS A CA 1
ATOM 617 C C . LYS A 1 77 ? 2.534 -3.708 -10.172 1.00 95.19 77 LYS A C 1
ATOM 619 O O . LYS A 1 77 ? 1.570 -3.622 -9.419 1.00 95.19 77 LYS A O 1
ATOM 624 N N . ALA A 1 78 ? 2.997 -4.850 -10.676 1.00 96.06 78 ALA A N 1
ATOM 625 C CA . ALA A 1 78 ? 2.441 -6.154 -10.328 1.00 96.06 78 ALA A CA 1
ATOM 626 C C . ALA A 1 78 ? 2.640 -6.449 -8.833 1.00 96.06 78 ALA A C 1
ATOM 628 O O . ALA A 1 78 ? 1.680 -6.756 -8.135 1.00 96.06 78 ALA A O 1
ATOM 629 N N . GLU A 1 79 ? 3.846 -6.218 -8.308 1.00 95.31 79 GLU A N 1
ATOM 630 C CA . GLU A 1 79 ? 4.141 -6.356 -6.877 1.00 95.31 79 GLU A CA 1
ATOM 631 C C . GLU A 1 79 ? 3.239 -5.452 -6.019 1.00 95.31 79 GLU A C 1
ATOM 633 O O . GLU A 1 79 ? 2.685 -5.877 -5.005 1.00 95.31 79 GLU A O 1
ATOM 638 N N . LEU A 1 80 ? 3.030 -4.197 -6.433 1.00 95.69 80 LEU A N 1
ATOM 639 C CA . LEU A 1 80 ? 2.109 -3.296 -5.739 1.00 95.69 80 LEU A CA 1
ATOM 640 C C . LEU A 1 80 ? 0.664 -3.800 -5.762 1.00 95.69 80 LEU A C 1
ATOM 642 O O . LEU A 1 80 ? -0.059 -3.577 -4.791 1.00 95.69 80 LEU A O 1
ATOM 646 N N . GLU A 1 81 ? 0.216 -4.421 -6.849 1.00 96.62 81 GLU A N 1
ATOM 647 C CA . GLU A 1 81 ? -1.125 -4.999 -6.939 1.00 96.62 81 GLU A CA 1
ATOM 648 C C . GLU A 1 81 ? -1.293 -6.147 -5.936 1.00 96.62 81 GLU A C 1
ATOM 650 O O . GLU A 1 81 ? -2.214 -6.098 -5.114 1.00 96.62 81 GLU A O 1
ATOM 655 N N . GLU A 1 82 ? -0.337 -7.078 -5.905 1.00 96.75 82 GLU A N 1
ATOM 656 C CA . GLU A 1 82 ? -0.304 -8.201 -4.960 1.00 96.75 82 GLU A CA 1
ATOM 657 C C . GLU A 1 82 ? -0.263 -7.726 -3.501 1.00 96.75 82 GLU A C 1
ATOM 659 O O . GLU A 1 82 ? -1.067 -8.153 -2.672 1.00 96.75 82 GLU A O 1
ATOM 664 N N . LEU A 1 83 ? 0.613 -6.773 -3.168 1.00 96.00 83 LEU A N 1
ATOM 665 C CA . LEU A 1 83 ? 0.705 -6.227 -1.811 1.00 96.00 83 LEU A CA 1
ATOM 666 C C . LEU A 1 83 ? -0.587 -5.513 -1.384 1.00 96.00 83 LEU A C 1
ATOM 668 O O . LEU A 1 83 ? -0.992 -5.579 -0.220 1.00 96.00 83 LEU A O 1
ATOM 672 N N . ASN A 1 84 ? -1.261 -4.814 -2.304 1.00 95.50 84 ASN A N 1
ATOM 673 C CA . ASN A 1 84 ? -2.544 -4.177 -2.007 1.00 95.50 84 ASN A CA 1
ATOM 674 C C . ASN A 1 84 ? -3.667 -5.203 -1.804 1.00 95.50 84 ASN A C 1
ATOM 676 O O . ASN A 1 84 ? -4.578 -4.944 -1.013 1.00 95.50 84 ASN A O 1
ATOM 680 N N . GLU A 1 85 ? -3.631 -6.335 -2.501 1.00 96.69 85 GLU A N 1
ATOM 681 C CA . GLU A 1 85 ? -4.528 -7.465 -2.263 1.00 96.69 85 GLU A CA 1
ATOM 682 C C . GLU A 1 85 ? -4.274 -8.101 -0.895 1.00 96.69 85 GLU A C 1
ATOM 684 O O . GLU A 1 85 ? -5.182 -8.102 -0.064 1.00 96.69 85 GLU A O 1
ATOM 689 N N . GLN A 1 86 ? -3.025 -8.451 -0.582 1.00 95.44 86 GLN A N 1
ATOM 690 C CA . GLN A 1 86 ? -2.639 -8.962 0.738 1.00 95.44 86 GLN A CA 1
ATOM 691 C C . GLN A 1 86 ? -3.064 -8.020 1.870 1.00 95.44 86 GLN A C 1
ATOM 693 O O . GLN A 1 86 ? -3.605 -8.451 2.890 1.00 95.44 86 GLN A O 1
ATOM 698 N N . ARG A 1 87 ? -2.882 -6.702 1.693 1.00 95.38 87 ARG A N 1
ATOM 699 C CA . ARG A 1 87 ? -3.353 -5.715 2.673 1.00 95.38 87 ARG A CA 1
ATOM 700 C C . ARG A 1 87 ? -4.867 -5.806 2.868 1.00 95.38 87 ARG A C 1
ATOM 702 O O . ARG A 1 87 ? -5.317 -5.760 4.008 1.00 95.38 87 ARG A O 1
ATOM 709 N N . ARG A 1 88 ? -5.653 -5.909 1.788 1.00 95.19 88 ARG A N 1
ATOM 710 C CA . ARG A 1 88 ? -7.123 -6.025 1.863 1.00 95.19 88 ARG A CA 1
ATOM 711 C C . ARG A 1 88 ? -7.548 -7.298 2.591 1.00 95.19 88 ARG A C 1
ATOM 713 O O . ARG A 1 88 ? -8.441 -7.228 3.43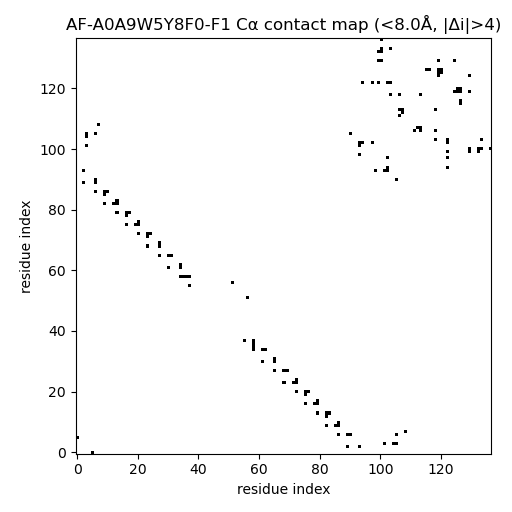2 1.00 95.19 88 ARG A O 1
ATOM 720 N N . ASP A 1 89 ? -6.882 -8.416 2.339 1.00 95.25 89 ASP A N 1
ATOM 721 C CA . ASP A 1 89 ? -7.186 -9.687 3.001 1.00 95.25 89 ASP A CA 1
ATOM 722 C C . ASP A 1 89 ? -6.880 -9.643 4.500 1.00 95.25 89 ASP A C 1
ATOM 724 O O . ASP A 1 89 ? -7.686 -10.090 5.324 1.00 95.25 89 ASP A O 1
ATOM 728 N N . LEU A 1 90 ? -5.764 -9.016 4.878 1.00 94.06 90 LEU A N 1
ATOM 729 C CA . LEU A 1 90 ? -5.434 -8.761 6.279 1.00 94.06 90 LEU A CA 1
ATOM 730 C C . LEU A 1 90 ? -6.450 -7.820 6.938 1.00 94.06 90 LEU A C 1
ATOM 732 O O . LEU A 1 90 ? -6.872 -8.089 8.062 1.00 94.06 90 LEU A O 1
ATOM 736 N N . GLU A 1 91 ? -6.893 -6.757 6.254 1.00 93.12 91 GLU A N 1
ATOM 737 C CA . GLU A 1 91 ? -7.951 -5.871 6.767 1.00 93.12 91 GLU A CA 1
ATOM 738 C C . GLU A 1 91 ? -9.250 -6.650 7.016 1.00 93.12 91 GLU A C 1
ATOM 740 O O . GLU A 1 91 ? -9.858 -6.526 8.082 1.00 93.12 91 GLU A O 1
ATOM 745 N N . ASN A 1 92 ? -9.664 -7.483 6.060 1.00 93.00 92 ASN A N 1
ATOM 746 C CA . ASN A 1 92 ? -10.858 -8.317 6.180 1.00 93.00 92 ASN A CA 1
ATOM 747 C C . ASN A 1 92 ? -10.743 -9.292 7.354 1.00 93.00 92 ASN A C 1
ATOM 749 O O . ASN A 1 92 ? -11.669 -9.392 8.159 1.00 93.00 92 ASN A O 1
ATOM 753 N N . THR A 1 93 ? -9.586 -9.934 7.505 1.00 92.56 93 THR A N 1
ATOM 754 C CA . THR A 1 93 ? -9.312 -10.875 8.597 1.00 92.56 93 THR A CA 1
ATOM 755 C C . THR A 1 93 ? -9.313 -10.180 9.963 1.00 92.56 93 THR A C 1
ATOM 757 O O . THR A 1 93 ? -9.910 -10.667 10.922 1.00 92.56 93 THR A O 1
ATOM 760 N N . ILE A 1 94 ? -8.687 -9.004 10.085 1.00 90.81 94 ILE A N 1
ATOM 761 C CA . ILE A 1 94 ? -8.695 -8.218 11.332 1.00 90.81 94 ILE A CA 1
ATOM 762 C C . ILE A 1 94 ? -10.123 -7.781 11.686 1.00 90.81 94 ILE A C 1
ATOM 764 O O . ILE A 1 94 ? -10.516 -7.821 12.856 1.00 90.81 94 ILE A O 1
ATOM 768 N N . ASN A 1 95 ? -10.915 -7.390 10.686 1.00 89.19 95 ASN A N 1
ATOM 769 C CA . ASN A 1 95 ? -12.310 -7.022 10.891 1.00 89.19 95 ASN A CA 1
ATOM 770 C C . ASN A 1 95 ? -13.157 -8.227 11.333 1.00 89.19 95 ASN A C 1
ATOM 772 O O . ASN A 1 95 ? -13.916 -8.097 12.293 1.00 89.19 95 ASN A O 1
ATOM 776 N N . SER A 1 96 ? -12.983 -9.402 10.719 1.00 89.44 96 SER A N 1
ATOM 777 C CA . SER A 1 96 ? -13.738 -10.616 11.062 1.00 89.44 96 SER A CA 1
ATOM 778 C C . SER A 1 96 ? -13.387 -11.185 12.437 1.00 89.44 96 SER A C 1
ATOM 780 O O . SER A 1 96 ? -14.246 -11.767 13.092 1.00 89.44 96 SER A O 1
ATOM 782 N N . LEU A 1 97 ? -12.149 -10.997 12.905 1.00 87.62 97 LEU A N 1
ATOM 783 C CA . LEU A 1 97 ? -11.736 -11.389 14.258 1.00 87.62 97 LEU A CA 1
ATOM 784 C C . LEU A 1 97 ? -12.427 -10.568 15.361 1.00 87.62 97 LEU A C 1
ATOM 786 O O . LEU A 1 97 ? -12.401 -10.980 16.518 1.00 87.62 97 LEU A O 1
ATOM 790 N N . GLY A 1 98 ? -13.000 -9.401 15.036 1.00 82.31 98 GLY A N 1
ATOM 791 C CA . GLY A 1 98 ? -13.685 -8.539 16.008 1.00 82.31 98 GLY A CA 1
ATOM 792 C C . GLY A 1 98 ? -12.771 -7.942 17.088 1.00 82.31 98 GLY A C 1
ATOM 793 O O . GLY A 1 98 ? -13.250 -7.418 18.093 1.00 82.31 98 GLY A O 1
ATOM 794 N N . ASP A 1 99 ? -11.450 -8.021 16.911 1.00 88.31 99 ASP A N 1
ATOM 795 C CA . ASP A 1 99 ? -10.478 -7.521 17.880 1.00 88.31 99 ASP A CA 1
ATOM 796 C C . ASP A 1 99 ? -10.339 -5.998 17.752 1.00 88.31 99 ASP A C 1
ATOM 798 O O . ASP A 1 99 ? -9.628 -5.475 16.890 1.00 88.31 99 ASP A O 1
ATOM 802 N N . VAL A 1 100 ? -11.023 -5.284 18.647 1.00 89.12 100 VAL A N 1
ATOM 803 C CA . VAL A 1 100 ? -11.087 -3.815 18.683 1.00 89.12 100 VAL A CA 1
ATOM 804 C C . VAL A 1 100 ? -9.696 -3.174 18.773 1.00 89.12 100 VAL A C 1
ATOM 806 O O . VAL A 1 100 ? -9.467 -2.125 18.166 1.00 89.12 100 VAL A O 1
ATOM 809 N N . LYS A 1 101 ? -8.745 -3.788 19.497 1.00 90.06 101 LYS A N 1
ATOM 810 C CA . LYS A 1 101 ? -7.378 -3.257 19.641 1.00 90.06 101 LYS A CA 1
ATOM 811 C C . LYS A 1 101 ? -6.635 -3.357 18.309 1.00 90.06 101 LYS A C 1
ATOM 813 O O . LYS A 1 101 ? -6.028 -2.383 17.866 1.00 90.06 101 LYS A O 1
ATOM 818 N N . LYS A 1 102 ? -6.729 -4.506 17.637 1.00 91.25 102 LYS A N 1
ATOM 819 C CA . LYS A 1 102 ? -6.127 -4.718 16.311 1.00 91.25 102 LYS A CA 1
ATOM 820 C C . LYS A 1 102 ? -6.762 -3.829 15.242 1.00 91.25 102 LYS A C 1
ATOM 822 O O . LYS A 1 102 ? -6.039 -3.183 14.487 1.00 91.25 102 LYS A O 1
ATOM 827 N N . GLN A 1 103 ? -8.089 -3.725 15.221 1.00 91.62 103 GLN A N 1
ATOM 828 C CA . GLN A 1 103 ? -8.814 -2.833 14.313 1.00 91.62 103 GLN A CA 1
ATOM 829 C C . GLN A 1 103 ? -8.388 -1.374 14.506 1.00 91.62 103 GLN A C 1
ATOM 831 O O . GLN A 1 103 ? -8.132 -0.672 13.530 1.00 91.62 103 GLN A O 1
ATOM 836 N N . TYR A 1 104 ? -8.243 -0.921 15.756 1.00 92.56 104 TYR A N 1
ATOM 837 C CA . TYR A 1 104 ? -7.746 0.423 16.047 1.00 92.56 104 TYR A CA 1
ATOM 838 C C . TYR A 1 104 ? -6.355 0.668 15.451 1.00 92.56 104 TYR A C 1
ATOM 840 O O . TYR A 1 104 ? -6.165 1.662 14.748 1.00 92.56 104 TYR A O 1
ATOM 848 N N . ILE A 1 105 ? -5.406 -0.245 15.687 1.00 91.62 105 ILE A N 1
ATOM 849 C CA . ILE A 1 105 ? -4.038 -0.131 15.161 1.00 91.62 105 ILE A CA 1
ATOM 850 C C . ILE A 1 105 ? -4.052 -0.108 13.627 1.00 91.62 105 ILE A C 1
ATOM 852 O O . ILE A 1 105 ? -3.455 0.780 13.023 1.00 91.62 105 ILE A O 1
ATOM 856 N N . MET A 1 106 ? -4.795 -1.020 12.996 1.00 93.88 106 MET A N 1
ATOM 857 C CA . MET A 1 106 ? -4.960 -1.091 11.542 1.00 93.88 106 MET A CA 1
ATOM 858 C C . MET A 1 106 ? -5.489 0.229 10.958 1.00 93.88 106 MET A C 1
ATOM 860 O O . MET A 1 106 ? -4.904 0.770 10.016 1.00 93.88 106 MET A O 1
ATOM 864 N N . TYR A 1 107 ? -6.560 0.791 11.532 1.00 92.81 107 TYR A N 1
ATOM 865 C CA . TYR A 1 107 ? -7.127 2.061 11.068 1.00 92.81 107 TYR A CA 1
ATOM 866 C C . TYR A 1 107 ? -6.178 3.241 11.278 1.00 92.81 107 TYR A C 1
ATOM 868 O O . TYR A 1 107 ? -6.111 4.112 10.413 1.00 92.81 107 TYR A O 1
ATOM 876 N N . LYS A 1 108 ? -5.417 3.262 12.379 1.00 92.75 108 LYS A N 1
ATOM 877 C CA . LYS A 1 108 ? -4.401 4.292 12.634 1.00 92.75 108 LYS A CA 1
ATOM 878 C C . LYS A 1 108 ? -3.191 4.183 11.715 1.00 92.75 108 LYS A C 1
ATOM 880 O O . LYS A 1 108 ? -2.660 5.208 11.314 1.00 92.75 108 LYS A O 1
ATOM 885 N N . MET A 1 109 ? -2.775 2.979 11.346 1.00 90.62 109 MET A N 1
ATOM 886 C CA . MET A 1 109 ? -1.718 2.786 10.349 1.00 90.62 109 MET A CA 1
ATOM 887 C C . MET A 1 109 ? -2.179 3.221 8.955 1.00 90.62 109 MET A C 1
ATOM 889 O O . MET A 1 109 ? -1.415 3.828 8.212 1.00 90.62 109 MET A O 1
ATOM 893 N N . LYS A 1 110 ? -3.443 2.950 8.611 1.00 89.00 110 LYS A N 1
ATOM 894 C CA . LYS A 1 110 ? -4.042 3.346 7.329 1.00 89.00 110 LYS A CA 1
ATOM 895 C C . LYS A 1 110 ? -4.250 4.856 7.211 1.00 89.00 110 LYS A C 1
ATOM 897 O O . LYS A 1 110 ? -3.997 5.435 6.161 1.00 89.00 110 LYS A O 1
ATOM 902 N N . ASP A 1 111 ? -4.744 5.480 8.275 1.00 90.94 111 ASP A N 1
ATOM 903 C CA . ASP A 1 111 ? -4.960 6.921 8.369 1.00 90.94 111 ASP A CA 1
ATOM 904 C C . ASP A 1 111 ? -4.633 7.390 9.799 1.00 90.94 111 ASP A C 1
ATOM 906 O O . ASP A 1 111 ? -5.492 7.355 10.691 1.00 90.94 111 ASP A O 1
ATOM 910 N N . PRO A 1 112 ? -3.396 7.866 10.037 1.00 90.56 112 PRO A N 1
ATOM 911 C CA . PRO A 1 112 ? -2.957 8.317 11.360 1.00 90.56 112 PRO A CA 1
ATOM 912 C C . PRO A 1 112 ? -3.816 9.446 11.935 1.00 90.56 112 PRO A C 1
ATOM 914 O O . PRO A 1 112 ? -3.988 9.559 13.155 1.00 90.56 112 PRO A O 1
ATOM 917 N N . LYS A 1 113 ? -4.399 10.268 11.053 1.00 92.06 113 LYS A N 1
ATOM 918 C CA . LYS A 1 113 ? -5.232 11.418 11.413 1.00 92.06 113 LYS A CA 1
ATOM 919 C C . LYS A 1 113 ? -6.694 11.037 11.633 1.00 92.06 113 LYS A C 1
ATOM 921 O O . LYS A 1 113 ? -7.480 11.896 12.034 1.00 92.06 113 LYS A O 1
ATOM 926 N N . MET A 1 114 ? -7.070 9.772 11.430 1.00 92.12 114 MET A N 1
ATOM 927 C CA . MET A 1 114 ? -8.443 9.330 11.631 1.00 92.12 114 MET A CA 1
ATOM 928 C C . MET A 1 114 ? -8.871 9.579 13.086 1.00 92.12 114 MET A C 1
ATOM 930 O O . MET A 1 114 ? -8.218 9.086 14.015 1.00 92.12 114 MET A O 1
ATOM 934 N N . PRO A 1 115 ? -9.965 10.321 13.327 1.00 93.00 115 PRO A N 1
ATOM 935 C CA . PRO A 1 115 ? -10.413 10.591 14.682 1.00 93.00 115 PRO A CA 1
ATOM 936 C C . PRO A 1 115 ? -11.005 9.329 15.324 1.00 93.00 115 PRO A C 1
ATOM 938 O O . PRO A 1 115 ? -11.666 8.524 14.666 1.00 93.00 115 PRO A O 1
ATOM 941 N N . ASN A 1 11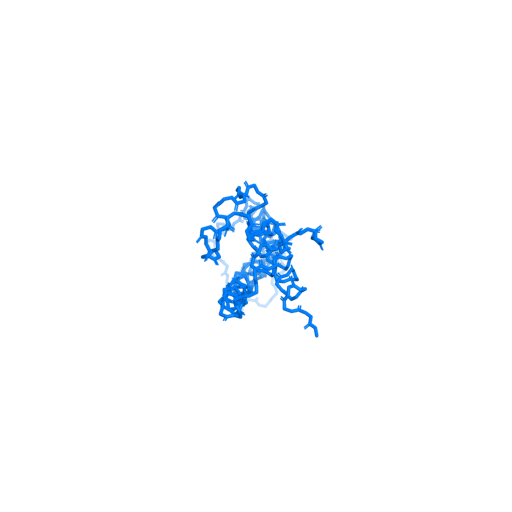6 ? -10.816 9.177 16.638 1.00 92.81 116 ASN A N 1
ATOM 942 C CA . ASN A 1 116 ? -11.174 7.947 17.357 1.00 92.81 116 ASN A CA 1
ATOM 943 C C . ASN A 1 116 ? -12.674 7.615 17.295 1.00 92.81 116 ASN A C 1
ATOM 945 O O . ASN A 1 116 ? -13.030 6.443 17.289 1.00 92.81 116 ASN A O 1
ATOM 949 N N . TRP A 1 117 ? -13.560 8.610 17.199 1.00 92.69 117 TRP A N 1
ATOM 950 C CA . TRP A 1 117 ? -15.000 8.366 17.035 1.00 92.69 117 TRP A CA 1
ATOM 951 C C . TRP A 1 117 ? -15.326 7.680 15.699 1.00 92.69 117 TRP A C 1
ATOM 953 O O . TRP A 1 117 ? -16.200 6.820 15.645 1.00 92.69 117 TRP A O 1
ATOM 963 N N . LYS A 1 118 ? -14.586 7.995 14.629 1.00 94.00 118 LYS A N 1
ATOM 964 C CA . LYS A 1 118 ? -14.764 7.369 13.313 1.00 94.00 118 LYS A CA 1
ATOM 965 C C . LYS A 1 118 ? -14.264 5.926 13.324 1.00 94.00 118 LYS A C 1
ATOM 967 O O . LYS A 1 118 ? -14.884 5.064 12.709 1.00 94.00 118 LYS A O 1
ATOM 972 N N . ILE A 1 119 ? -13.184 5.668 14.065 1.00 92.00 119 ILE A N 1
ATOM 973 C CA . ILE A 1 119 ? -12.672 4.314 14.304 1.00 92.00 119 ILE A CA 1
ATOM 974 C C . ILE A 1 119 ? -13.682 3.499 15.120 1.00 92.00 119 ILE A C 1
ATOM 976 O O . ILE A 1 119 ? -13.995 2.380 14.736 1.00 92.00 119 ILE A O 1
ATOM 980 N N . ALA A 1 120 ? -14.246 4.074 16.187 1.00 90.12 120 ALA A N 1
ATOM 981 C CA . ALA A 1 120 ? -15.255 3.418 17.023 1.00 90.12 120 ALA A CA 1
ATOM 982 C C . ALA A 1 120 ? -16.488 3.006 16.203 1.00 90.12 120 ALA A C 1
ATOM 984 O O . ALA A 1 120 ? -16.918 1.858 16.272 1.00 90.12 120 ALA A O 1
ATOM 985 N N . ASN A 1 121 ? -16.982 3.911 15.348 1.00 91.81 121 ASN A N 1
ATOM 986 C CA . ASN A 1 121 ? -18.099 3.631 14.446 1.00 91.81 121 ASN A CA 1
ATOM 987 C C . ASN A 1 121 ? -17.783 2.493 13.464 1.00 91.81 121 ASN A C 1
ATOM 989 O O . ASN A 1 121 ? -18.619 1.620 13.257 1.00 91.81 121 ASN A O 1
ATOM 993 N N . LYS A 1 122 ? -16.579 2.480 12.876 1.00 90.38 122 LYS A N 1
ATOM 994 C CA . LYS A 1 122 ? -16.134 1.415 11.959 1.00 90.38 122 LYS A CA 1
ATOM 995 C C . LYS A 1 122 ? -15.930 0.066 12.649 1.00 90.38 122 LYS A C 1
ATOM 997 O O . LYS A 1 122 ? -16.139 -0.963 12.026 1.00 90.38 122 LYS A O 1
ATOM 1002 N N . ALA A 1 123 ? -15.525 0.083 13.913 1.00 89.38 123 ALA A N 1
ATOM 1003 C CA . ALA A 1 123 ? -15.385 -1.103 14.749 1.00 89.38 123 ALA A CA 1
ATOM 1004 C C . ALA A 1 123 ? -16.718 -1.541 15.391 1.00 89.38 123 ALA A C 1
ATOM 1006 O O . ALA A 1 123 ? -16.731 -2.496 16.158 1.00 89.38 123 ALA A O 1
ATOM 1007 N N . HIS A 1 124 ? -17.832 -0.849 15.110 1.00 89.75 124 HIS A N 1
ATOM 1008 C CA . HIS A 1 124 ? -19.153 -1.110 15.695 1.00 89.75 124 HIS A CA 1
ATOM 1009 C C . HIS A 1 124 ? -19.164 -1.129 17.235 1.00 89.75 124 HIS A C 1
ATOM 1011 O O . HIS A 1 124 ? -19.912 -1.878 17.861 1.00 89.75 124 HIS A O 1
ATOM 1017 N N . VAL A 1 125 ? -18.353 -0.272 17.863 1.00 91.19 125 VAL A N 1
ATOM 1018 C CA . VAL A 1 125 ? -18.268 -0.147 19.325 1.00 91.19 125 VAL A CA 1
ATOM 1019 C C . VAL A 1 125 ? -18.492 1.288 19.783 1.00 91.19 125 VAL A C 1
ATOM 1021 O O . VAL A 1 125 ? -18.252 2.249 19.055 1.00 91.19 125 VAL A O 1
ATOM 1024 N N . SER A 1 126 ? -18.911 1.454 21.040 1.00 92.31 126 SER A N 1
ATOM 1025 C CA . SER A 1 126 ? -18.975 2.785 21.648 1.00 92.31 126 SER A CA 1
ATOM 1026 C C . SER A 1 126 ? -17.575 3.402 21.777 1.00 92.31 126 SER A C 1
ATOM 1028 O O . SER A 1 126 ? -16.580 2.696 21.971 1.00 92.31 126 SER A O 1
ATOM 1030 N N . LEU A 1 127 ? -17.485 4.736 21.747 1.00 91.94 127 LEU A N 1
ATOM 1031 C CA . LEU A 1 127 ? -16.214 5.442 21.947 1.00 91.94 127 LEU A CA 1
ATOM 1032 C C . LEU A 1 127 ? -15.575 5.113 23.308 1.00 91.94 127 LEU A C 1
ATOM 1034 O O . LEU A 1 127 ? -14.353 5.018 23.408 1.00 91.94 127 LEU A O 1
ATOM 1038 N N . SER A 1 128 ? -16.386 4.918 24.349 1.00 91.19 128 SER A N 1
ATOM 1039 C CA . SER A 1 128 ? -15.917 4.519 25.681 1.00 91.19 128 SER A CA 1
ATOM 1040 C C . SER A 1 128 ? -15.312 3.114 25.669 1.00 91.19 128 SER A C 1
ATOM 1042 O O . SER A 1 128 ? -14.234 2.901 26.223 1.00 91.19 128 SER A O 1
ATOM 1044 N N . THR A 1 129 ? -15.963 2.170 24.981 1.00 88.69 129 THR A N 1
ATOM 1045 C CA . THR A 1 129 ? -15.456 0.804 24.784 1.00 88.69 129 THR A CA 1
ATOM 1046 C C . THR A 1 129 ? -14.139 0.822 24.018 1.00 88.69 129 THR A C 1
ATOM 1048 O O . THR A 1 129 ? -13.186 0.167 24.435 1.00 88.69 129 THR A O 1
ATOM 1051 N N . LEU A 1 130 ? -14.044 1.614 22.945 1.00 90.62 130 LEU A N 1
ATOM 1052 C CA . LEU A 1 130 ? -12.798 1.785 22.200 1.00 90.62 130 LEU A CA 1
ATOM 1053 C C . LEU A 1 130 ? -11.682 2.307 23.115 1.00 90.62 130 LEU A C 1
ATOM 1055 O O . LEU A 1 130 ? -10.637 1.674 23.211 1.00 90.62 130 LEU A O 1
ATOM 1059 N N . LYS A 1 131 ? -11.926 3.409 23.842 1.00 90.88 131 LYS A N 1
ATOM 1060 C CA . LYS A 1 131 ? -10.959 4.017 24.776 1.00 90.88 131 LYS A CA 1
ATOM 1061 C C . LYS A 1 131 ? -10.443 3.031 25.827 1.00 90.88 131 LYS A C 1
ATOM 1063 O O . LYS A 1 131 ? -9.266 3.071 26.165 1.00 90.88 131 LYS A O 1
ATOM 1068 N N . ARG A 1 132 ? -11.303 2.137 26.326 1.00 88.31 132 ARG A N 1
ATOM 1069 C CA . ARG A 1 132 ? -10.914 1.093 27.285 1.00 88.31 132 ARG A CA 1
ATOM 1070 C C . ARG A 1 132 ? -9.978 0.052 26.665 1.00 88.31 132 ARG A C 1
ATOM 1072 O O . ARG A 1 132 ? -9.031 -0.354 27.323 1.00 88.31 132 ARG A O 1
ATOM 1079 N N . ASN A 1 133 ? -10.228 -0.354 25.419 1.00 85.44 133 ASN A N 1
ATOM 1080 C CA . ASN A 1 133 ? -9.430 -1.366 24.714 1.00 85.44 133 ASN A CA 1
ATOM 1081 C C . ASN A 1 133 ? -8.068 -0.845 24.223 1.00 85.44 133 ASN A C 1
ATOM 1083 O O . ASN A 1 133 ? -7.148 -1.633 24.021 1.00 85.44 133 ASN A O 1
ATOM 1087 N N . ILE A 1 134 ? -7.931 0.470 24.035 1.00 88.19 134 ILE A N 1
ATOM 1088 C CA . ILE A 1 134 ? -6.696 1.101 23.540 1.00 88.19 134 ILE A CA 1
ATOM 1089 C C . ILE A 1 134 ? -5.830 1.704 24.650 1.00 88.19 134 ILE A C 1
ATOM 1091 O O . ILE A 1 134 ? -4.874 2.405 24.352 1.00 88.19 134 ILE A O 1
ATOM 1095 N N . LYS A 1 135 ? -6.168 1.475 25.925 1.00 78.25 135 LYS A N 1
ATOM 1096 C CA . LYS A 1 135 ? -5.448 2.067 27.063 1.00 78.25 135 LYS A CA 1
ATOM 1097 C C . LYS A 1 135 ? -3.968 1.648 27.119 1.00 78.25 135 LYS A C 1
ATOM 1099 O O . LYS A 1 135 ? -3.153 2.396 27.642 1.00 78.25 135 LYS A O 1
ATOM 1104 N N . ASP A 1 136 ? -3.660 0.497 26.520 1.00 68.62 136 ASP A N 1
ATOM 1105 C CA . ASP A 1 136 ? -2.329 -0.114 26.454 1.00 68.62 136 ASP A CA 1
ATOM 1106 C C . ASP A 1 136 ? -1.799 -0.198 25.001 1.00 68.62 136 ASP A C 1
ATOM 1108 O O . ASP A 1 136 ? -1.145 -1.183 24.635 1.00 68.62 136 ASP A O 1
ATOM 1112 N N . VAL A 1 137 ? -2.200 0.737 24.129 1.00 69.19 137 VAL A N 1
ATOM 1113 C CA . VAL A 1 137 ? -1.668 0.930 22.759 1.00 69.19 137 VAL A CA 1
ATOM 1114 C C . VAL A 1 137 ? -0.836 2.199 22.744 1.00 69.19 137 VAL A C 1
ATOM 1116 O O . VAL A 1 137 ? 0.285 2.133 22.202 1.00 69.19 137 VAL A O 1
#

Solvent-accessible surface area (backbone atoms only — not comparable to full-atom values): 7982 Å² total; per-residue (Å²): 133,57,73,65,60,52,49,50,51,41,55,50,49,47,52,50,47,52,52,50,44,54,49,52,52,52,50,45,50,55,53,56,72,68,59,69,80,79,93,63,94,79,82,70,86,88,61,87,79,69,84,60,52,74,65,55,49,50,48,52,54,50,53,49,50,49,50,54,51,51,51,52,49,50,52,45,50,52,52,47,51,52,42,53,48,54,48,51,54,49,51,51,50,41,58,74,67,65,41,62,50,59,43,49,51,53,49,37,72,75,38,72,83,61,52,65,64,61,51,14,59,74,67,75,44,52,57,68,58,43,55,64,60,46,74,88,112